Protein AF-A0A8J5EXS9-F1 (afdb_monomer_lite)

Foldseek 3Di:
DVVVLVVLVVLLVVLQVLLVCCVVCVPDCPADPVNQVVLLVVLCCLLPPQLPDPDPSSVLSSLLSNLSSLSSYDPVSLLVSVVRNLVSLVVQCPDDPVSVVSSVSSVVSSQCSQCPVPPDHRSDPPPPPPD

Structure (mmCIF, N/CA/C/O backbone):
data_AF-A0A8J5EXS9-F1
#
_entry.id   AF-A0A8J5EXS9-F1
#
loop_
_atom_site.group_PDB
_atom_site.id
_atom_site.type_symbol
_atom_site.label_atom_id
_atom_site.label_alt_id
_atom_site.label_comp_id
_atom_site.label_asym_id
_atom_site.label_entity_id
_atom_site.label_seq_id
_atom_site.pdbx_PDB_ins_code
_atom_site.Cartn_x
_atom_site.Cartn_y
_atom_site.Cartn_z
_atom_site.occupancy
_atom_site.B_iso_or_equiv
_atom_site.auth_seq_id
_atom_site.auth_comp_id
_atom_site.auth_asym_id
_atom_site.auth_atom_id
_atom_site.pdbx_PDB_model_num
ATOM 1 N N . MET A 1 1 ? -6.298 -14.130 12.717 1.00 58.75 1 MET A N 1
ATOM 2 C CA . MET A 1 1 ? -5.967 -12.768 12.226 1.00 58.75 1 MET A CA 1
ATOM 3 C C . MET A 1 1 ? -4.577 -12.301 12.640 1.00 58.75 1 MET A C 1
ATOM 5 O O . MET A 1 1 ? -3.881 -11.793 11.780 1.00 58.75 1 MET A O 1
ATOM 9 N N . VAL A 1 2 ? -4.122 -12.546 13.875 1.00 60.53 2 VAL A N 1
ATOM 10 C CA . VAL A 1 2 ? -2.770 -12.169 14.348 1.00 60.53 2 VAL A CA 1
ATOM 11 C C . VAL A 1 2 ? -1.625 -12.703 13.462 1.00 60.53 2 VAL A C 1
ATOM 13 O O . VAL A 1 2 ? -0.724 -11.949 13.114 1.00 60.53 2 VAL A O 1
ATOM 16 N N . VAL A 1 3 ? -1.686 -13.965 13.018 1.00 64.25 3 VAL A N 1
ATOM 17 C CA . VAL A 1 3 ? -0.666 -14.574 12.130 1.00 64.25 3 VAL A CA 1
ATOM 18 C C . VAL A 1 3 ? -0.580 -13.874 10.765 1.00 64.25 3 VAL A C 1
ATOM 20 O O . VAL A 1 3 ? 0.508 -13.647 10.245 1.00 64.25 3 VAL A O 1
ATOM 23 N N . LEU A 1 4 ? -1.723 -13.465 10.210 1.00 68.19 4 LEU A N 1
ATOM 24 C CA . LEU A 1 4 ? -1.784 -12.730 8.941 1.00 68.19 4 LEU A CA 1
ATOM 25 C C . LEU A 1 4 ? -1.172 -11.325 9.079 1.00 68.19 4 LEU A C 1
ATOM 27 O O . LEU A 1 4 ? -0.522 -10.848 8.155 1.00 68.19 4 LEU A O 1
ATOM 31 N N . SER A 1 5 ? -1.307 -10.690 10.248 1.00 68.62 5 SER A N 1
ATOM 32 C CA . SER A 1 5 ? -0.662 -9.404 10.548 1.00 68.62 5 SER A CA 1
ATOM 33 C C . SER A 1 5 ? 0.867 -9.508 10.556 1.00 68.62 5 SER A C 1
ATOM 35 O O . SER A 1 5 ? 1.539 -8.619 10.041 1.00 68.62 5 SER A O 1
ATOM 37 N N . PHE A 1 6 ? 1.418 -10.597 11.106 1.00 77.81 6 PHE A N 1
ATOM 38 C CA . PHE A 1 6 ? 2.866 -10.830 11.126 1.00 77.81 6 PHE A CA 1
ATOM 39 C C . PHE A 1 6 ? 3.444 -11.041 9.727 1.00 77.81 6 PHE A C 1
ATOM 41 O O . PHE A 1 6 ? 4.496 -10.486 9.423 1.00 77.81 6 PHE A O 1
ATOM 48 N N . LEU A 1 7 ? 2.742 -11.784 8.866 1.00 80.69 7 LEU A N 1
ATOM 49 C CA . LEU A 1 7 ? 3.161 -11.976 7.475 1.00 80.69 7 LEU A CA 1
ATOM 50 C C . LEU A 1 7 ? 3.236 -10.647 6.718 1.00 80.69 7 LEU A C 1
ATOM 52 O O . LEU A 1 7 ? 4.223 -10.391 6.035 1.00 80.69 7 LEU A O 1
ATOM 56 N N . VAL A 1 8 ? 2.243 -9.769 6.885 1.00 79.62 8 VAL A N 1
ATOM 57 C CA . VAL A 1 8 ? 2.262 -8.443 6.245 1.00 79.62 8 VAL A CA 1
ATOM 58 C C . VAL A 1 8 ? 3.375 -7.561 6.789 1.00 79.62 8 VAL A C 1
ATOM 60 O O . VAL A 1 8 ? 4.004 -6.842 6.019 1.00 79.62 8 VAL A O 1
ATOM 63 N N . LEU A 1 9 ? 3.665 -7.636 8.088 1.00 82.88 9 LEU A N 1
ATOM 64 C CA . LEU A 1 9 ? 4.769 -6.883 8.673 1.00 82.88 9 LEU A CA 1
ATOM 65 C C . LEU A 1 9 ? 6.130 -7.374 8.159 1.00 82.88 9 LEU A C 1
ATOM 67 O O . LEU A 1 9 ? 6.970 -6.560 7.786 1.00 82.88 9 LEU A O 1
ATOM 71 N N . ALA A 1 10 ? 6.337 -8.691 8.086 1.00 86.56 10 ALA A N 1
ATOM 72 C CA . ALA A 1 10 ? 7.553 -9.267 7.516 1.00 86.56 10 ALA A CA 1
ATOM 73 C C . ALA A 1 10 ? 7.718 -8.865 6.043 1.00 86.56 10 ALA A C 1
ATOM 75 O O . ALA A 1 10 ? 8.794 -8.440 5.625 1.00 86.56 10 ALA A O 1
ATOM 76 N N . PHE A 1 11 ? 6.627 -8.923 5.278 1.00 86.69 11 PHE A N 1
ATOM 77 C CA . PHE A 1 11 ? 6.613 -8.523 3.879 1.00 86.69 11 PHE A CA 1
ATOM 78 C C . PHE A 1 11 ? 6.898 -7.025 3.692 1.00 86.69 11 PHE A C 1
ATOM 80 O O . PHE A 1 11 ? 7.677 -6.653 2.818 1.00 86.69 11 PHE A O 1
ATOM 87 N N . LYS A 1 12 ? 6.348 -6.160 4.555 1.00 87.69 12 LYS A N 1
ATOM 88 C CA . LYS A 1 12 ? 6.689 -4.731 4.607 1.00 87.69 12 LYS A CA 1
ATOM 89 C C . LYS A 1 12 ? 8.192 -4.530 4.816 1.00 87.69 12 LYS A C 1
ATOM 91 O O . LYS A 1 12 ? 8.805 -3.776 4.065 1.00 87.69 12 LYS A O 1
ATOM 96 N N . CYS A 1 13 ? 8.782 -5.186 5.818 1.00 87.50 13 CYS A N 1
ATOM 97 C CA . CYS A 1 13 ? 10.213 -5.065 6.105 1.00 87.50 13 CYS A CA 1
ATOM 98 C C . CYS A 1 13 ? 11.065 -5.499 4.907 1.00 87.50 13 CYS A C 1
ATOM 100 O O . CYS A 1 13 ? 12.036 -4.824 4.572 1.00 87.50 13 CYS A O 1
ATOM 102 N N . TRP A 1 14 ? 10.668 -6.579 4.228 1.00 89.12 14 TRP A N 1
ATOM 103 C CA . TRP A 1 14 ? 11.321 -7.011 2.996 1.00 89.12 14 TRP A CA 1
ATOM 104 C C . TRP A 1 14 ? 11.195 -5.963 1.882 1.00 89.12 14 TRP A C 1
ATOM 106 O O . TRP A 1 14 ? 12.204 -5.621 1.276 1.00 89.12 14 TRP A O 1
ATOM 116 N N . CYS A 1 15 ? 10.008 -5.380 1.662 1.00 86.31 15 CYS A N 1
ATOM 117 C CA . CYS A 1 15 ? 9.815 -4.327 0.655 1.00 86.31 15 CYS A CA 1
ATOM 118 C C . CYS A 1 15 ? 10.704 -3.108 0.927 1.00 86.31 15 CYS A C 1
ATOM 120 O O . CYS A 1 15 ? 11.339 -2.576 0.021 1.00 86.31 15 CYS A O 1
ATOM 122 N N . GLN A 1 16 ? 10.780 -2.683 2.188 1.00 86.06 16 GLN A N 1
ATOM 123 C CA . GLN A 1 16 ? 11.614 -1.555 2.588 1.00 86.06 16 GLN A CA 1
ATOM 124 C C . GLN A 1 16 ? 13.101 -1.834 2.323 1.00 86.06 16 GLN A C 1
ATOM 126 O O . GLN A 1 16 ? 13.792 -0.981 1.768 1.00 86.06 16 GLN A O 1
ATOM 131 N N . ALA A 1 17 ? 13.582 -3.030 2.677 1.00 86.62 17 ALA A N 1
ATOM 132 C CA . ALA A 1 17 ? 14.965 -3.436 2.441 1.00 86.62 17 ALA A CA 1
ATOM 133 C C . ALA A 1 17 ? 15.279 -3.586 0.943 1.00 86.62 17 ALA A C 1
ATOM 135 O O . ALA A 1 17 ? 16.302 -3.090 0.481 1.00 86.62 17 ALA A O 1
ATOM 136 N N . ALA A 1 18 ? 14.383 -4.206 0.170 1.00 85.00 18 ALA A N 1
ATOM 137 C CA . ALA A 1 18 ? 14.530 -4.359 -1.276 1.00 85.00 18 ALA A CA 1
ATOM 138 C C . ALA A 1 18 ? 14.611 -2.996 -1.976 1.00 85.00 18 ALA A C 1
ATOM 140 O O . ALA A 1 18 ? 15.459 -2.787 -2.839 1.00 85.00 18 ALA A O 1
ATOM 141 N N . TRP A 1 19 ? 13.778 -2.037 -1.567 1.00 80.06 19 TRP A N 1
ATOM 142 C CA . TRP A 1 19 ? 13.792 -0.698 -2.150 1.00 80.06 19 TRP A CA 1
ATOM 143 C C . TRP A 1 19 ? 15.042 0.112 -1.775 1.00 80.06 19 TRP A C 1
ATOM 145 O O . TRP A 1 19 ? 15.554 0.878 -2.590 1.00 80.06 19 TRP A O 1
ATOM 155 N N . GLN A 1 20 ? 15.560 -0.062 -0.554 1.00 83.00 20 GLN A N 1
ATOM 156 C CA . GLN A 1 20 ? 16.858 0.496 -0.157 1.00 83.00 20 GLN A CA 1
ATOM 157 C C . GLN A 1 20 ? 17.990 -0.094 -1.003 1.00 83.00 20 GLN A C 1
ATOM 159 O O . GLN A 1 20 ? 18.749 0.663 -1.597 1.00 83.00 20 GLN A O 1
ATOM 164 N N . TYR A 1 21 ? 18.023 -1.418 -1.158 1.00 82.50 21 TYR A N 1
ATOM 165 C CA . TYR A 1 21 ? 19.021 -2.099 -1.977 1.00 82.50 21 TYR A CA 1
ATOM 166 C C . TYR A 1 21 ? 19.017 -1.612 -3.433 1.00 82.50 21 TYR A C 1
ATOM 168 O O . TYR A 1 21 ? 20.073 -1.290 -3.964 1.00 82.50 21 TYR A O 1
ATOM 176 N N . ILE A 1 22 ? 17.844 -1.501 -4.071 1.00 78.31 22 ILE A N 1
ATOM 177 C CA . ILE A 1 22 ? 17.735 -1.028 -5.465 1.00 78.31 22 ILE A CA 1
ATOM 178 C C . ILE A 1 22 ? 18.287 0.398 -5.618 1.00 78.31 22 ILE A C 1
ATOM 180 O O . ILE A 1 22 ? 18.893 0.714 -6.639 1.00 78.31 22 ILE A O 1
ATOM 184 N N . ARG A 1 23 ? 18.104 1.266 -4.613 1.00 76.25 23 ARG A N 1
ATOM 185 C CA . ARG A 1 23 ? 18.687 2.618 -4.634 1.00 76.25 23 ARG A CA 1
ATOM 186 C C . ARG A 1 23 ? 20.201 2.616 -4.469 1.00 76.25 23 ARG A C 1
ATOM 188 O O . ARG A 1 23 ? 20.863 3.423 -5.115 1.00 76.25 23 ARG A O 1
ATOM 195 N N . ASP A 1 24 ? 20.724 1.738 -3.624 1.00 82.62 24 ASP A N 1
ATOM 196 C CA . ASP A 1 24 ? 22.162 1.642 -3.372 1.00 82.62 24 ASP A CA 1
ATOM 197 C C . ASP A 1 24 ? 22.900 0.951 -4.539 1.00 82.62 24 ASP A C 1
ATOM 199 O O . ASP A 1 24 ? 24.058 1.268 -4.816 1.00 82.62 24 ASP A O 1
ATOM 203 N N . PHE A 1 25 ? 22.220 0.052 -5.263 1.00 79.44 25 PHE A N 1
ATOM 204 C CA . PHE A 1 25 ? 22.778 -0.775 -6.340 1.00 79.44 25 PHE A CA 1
ATOM 205 C C . PHE A 1 25 ? 21.888 -0.779 -7.604 1.00 79.44 25 PHE A C 1
ATOM 207 O O . PHE A 1 25 ? 21.318 -1.810 -7.962 1.00 79.44 25 PHE A O 1
ATOM 214 N N . PRO A 1 26 ? 21.786 0.343 -8.343 1.00 70.31 26 PRO A N 1
ATOM 215 C CA . PRO A 1 26 ? 20.861 0.480 -9.477 1.00 70.31 26 PRO A CA 1
ATOM 216 C C . PRO A 1 26 ? 21.210 -0.387 -10.700 1.00 70.31 26 PRO A C 1
ATOM 218 O O . PRO A 1 26 ? 20.379 -0.564 -11.588 1.00 70.31 26 PRO A O 1
ATOM 221 N N . SER A 1 27 ? 22.434 -0.915 -10.767 1.00 69.38 27 SER A N 1
ATOM 222 C CA . SER A 1 27 ? 22.924 -1.718 -11.896 1.00 69.38 27 SER A CA 1
ATOM 223 C C . SER A 1 27 ? 22.595 -3.211 -11.787 1.00 69.38 27 SER A C 1
ATOM 225 O O . SER A 1 27 ? 22.845 -3.941 -12.745 1.00 69.38 27 SER A O 1
ATOM 227 N N . ASP A 1 28 ? 22.084 -3.676 -10.641 1.00 65.81 28 ASP A N 1
ATOM 228 C CA . ASP A 1 28 ? 21.803 -5.092 -10.389 1.00 65.81 28 ASP A CA 1
ATOM 229 C C . ASP A 1 28 ? 20.289 -5.357 -10.510 1.00 65.81 28 ASP A C 1
ATOM 231 O O . ASP A 1 28 ? 19.501 -4.756 -9.768 1.00 65.81 28 ASP A O 1
ATOM 235 N N . PRO A 1 29 ? 19.828 -6.204 -11.452 1.00 63.16 29 PRO A N 1
ATOM 236 C CA . PRO A 1 29 ? 18.409 -6.498 -11.597 1.00 63.16 29 PRO A CA 1
ATOM 237 C C . PRO A 1 29 ? 17.930 -7.389 -10.441 1.00 63.16 29 PRO A C 1
ATOM 239 O O . PRO A 1 29 ? 17.820 -8.604 -10.573 1.00 63.16 29 PRO A O 1
ATOM 242 N N . LEU A 1 30 ? 17.598 -6.769 -9.303 1.00 67.31 30 LEU A N 1
ATOM 243 C CA . LEU A 1 30 ? 17.063 -7.463 -8.125 1.00 67.31 30 LEU A CA 1
ATOM 244 C C . LEU A 1 30 ? 15.692 -8.114 -8.403 1.00 67.31 30 LEU A C 1
ATOM 246 O O . LEU A 1 30 ? 15.328 -9.109 -7.780 1.00 67.31 30 LEU A O 1
ATOM 250 N N . LEU A 1 31 ? 14.908 -7.528 -9.312 1.00 75.19 31 LEU A N 1
ATOM 251 C CA . LEU A 1 31 ? 13.544 -7.953 -9.620 1.00 75.19 31 LEU A CA 1
ATOM 252 C C . LEU A 1 31 ? 13.479 -8.444 -11.065 1.00 75.19 31 LEU A C 1
ATOM 254 O O . LEU A 1 31 ? 13.350 -7.647 -11.997 1.00 75.19 31 LEU A O 1
ATOM 258 N N . ASP A 1 32 ? 13.552 -9.759 -11.248 1.00 82.88 32 ASP A N 1
ATOM 259 C CA . ASP A 1 32 ? 13.210 -10.371 -12.527 1.00 82.88 32 ASP A CA 1
ATOM 260 C C . ASP A 1 32 ? 11.694 -10.269 -12.815 1.00 82.88 32 ASP A C 1
ATOM 262 O O . ASP A 1 32 ? 10.897 -9.737 -12.030 1.00 82.88 32 ASP A O 1
ATOM 266 N N . THR A 1 33 ? 11.278 -10.763 -13.982 1.00 84.88 33 THR A N 1
ATOM 267 C CA . THR A 1 33 ? 9.872 -10.703 -14.416 1.00 84.88 33 THR A CA 1
ATOM 268 C C . THR A 1 33 ? 8.929 -11.494 -13.501 1.00 84.88 33 THR A C 1
ATOM 270 O O . THR A 1 33 ? 7.784 -11.072 -13.295 1.00 84.88 33 THR A O 1
ATOM 273 N N . ASP A 1 34 ? 9.393 -12.597 -12.915 1.00 88.75 34 ASP A N 1
ATOM 274 C CA . ASP A 1 34 ? 8.575 -13.467 -12.069 1.00 88.75 34 ASP A CA 1
ATOM 275 C C . ASP A 1 34 ? 8.345 -12.822 -10.701 1.00 88.75 34 ASP A C 1
ATOM 277 O O . ASP A 1 34 ? 7.202 -12.720 -10.238 1.00 88.75 34 ASP A O 1
ATOM 281 N N . VAL A 1 35 ? 9.404 -12.285 -10.090 1.00 87.62 35 VAL A N 1
ATOM 282 C CA . VAL A 1 35 ? 9.320 -11.540 -8.830 1.00 87.62 35 VAL A CA 1
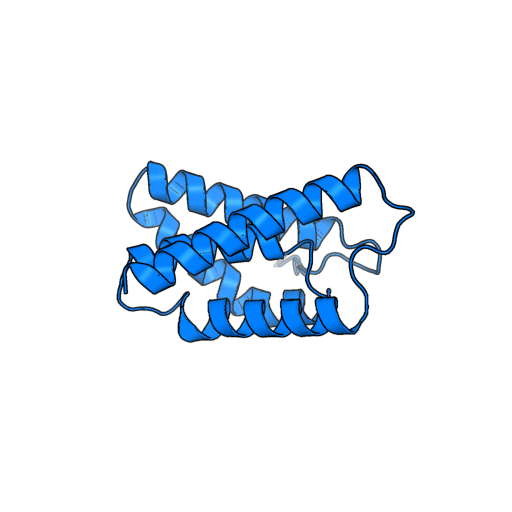ATOM 283 C C . VAL A 1 35 ? 8.454 -10.296 -9.014 1.00 87.62 35 VAL A C 1
ATOM 285 O O . VAL A 1 35 ? 7.581 -10.027 -8.190 1.00 87.62 35 VAL A O 1
ATOM 288 N N . MET A 1 36 ? 8.608 -9.563 -10.118 1.00 86.94 36 MET A N 1
ATOM 289 C CA . MET A 1 36 ? 7.773 -8.394 -10.405 1.00 86.94 36 MET A CA 1
ATOM 290 C C . MET A 1 36 ? 6.286 -8.764 -10.554 1.00 86.94 36 MET A C 1
ATOM 292 O O . MET A 1 36 ? 5.410 -8.069 -10.032 1.00 86.94 36 MET A O 1
ATOM 296 N N . SER A 1 37 ? 5.981 -9.884 -11.213 1.00 91.44 37 SER A N 1
ATOM 297 C CA . SER A 1 37 ? 4.610 -10.395 -11.358 1.00 91.44 37 SER A CA 1
ATOM 298 C C . SER A 1 37 ? 4.009 -10.823 -10.017 1.00 91.44 37 SER A C 1
ATOM 300 O O . SER A 1 37 ? 2.848 -10.515 -9.718 1.00 91.44 37 SER A O 1
ATOM 302 N N . PHE A 1 38 ? 4.814 -11.464 -9.168 1.00 91.50 38 PHE A N 1
ATOM 303 C CA . PHE A 1 38 ? 4.441 -11.788 -7.795 1.00 91.50 38 PHE A CA 1
ATOM 304 C C . PHE A 1 38 ? 4.127 -10.520 -6.987 1.00 91.50 38 PHE A C 1
ATOM 306 O O . PHE A 1 38 ? 3.064 -10.433 -6.369 1.00 91.50 38 PHE A O 1
ATOM 313 N N . MET A 1 39 ? 4.983 -9.496 -7.064 1.00 91.44 39 MET A N 1
ATOM 314 C CA . MET A 1 39 ? 4.780 -8.215 -6.379 1.00 91.44 39 MET A CA 1
ATOM 315 C C . MET A 1 39 ? 3.485 -7.518 -6.802 1.00 91.44 39 MET A C 1
ATOM 317 O O . MET A 1 39 ? 2.723 -7.065 -5.944 1.00 91.44 39 MET A O 1
ATOM 321 N N . ASN A 1 40 ? 3.188 -7.482 -8.105 1.00 92.62 40 ASN A N 1
ATOM 322 C CA . ASN A 1 40 ? 1.930 -6.928 -8.615 1.00 92.62 40 ASN A CA 1
ATOM 323 C C . ASN A 1 40 ? 0.707 -7.682 -8.054 1.00 92.62 40 ASN A C 1
ATOM 325 O O . ASN A 1 40 ? -0.278 -7.054 -7.657 1.00 92.62 40 ASN A O 1
ATOM 329 N N . SER A 1 41 ? 0.792 -9.012 -7.957 1.00 93.88 41 SER A N 1
ATOM 330 C CA . SER A 1 41 ? -0.287 -9.862 -7.434 1.00 93.88 41 SER A CA 1
ATOM 331 C C . SER A 1 41 ? -0.520 -9.647 -5.933 1.00 93.88 41 SER A C 1
ATOM 333 O O . SER A 1 41 ? -1.661 -9.513 -5.485 1.00 93.88 41 SER A O 1
ATOM 335 N N . VAL A 1 42 ? 0.553 -9.556 -5.139 1.00 92.62 42 VAL A N 1
ATOM 336 C CA . VAL A 1 42 ? 0.458 -9.262 -3.698 1.00 92.62 42 VAL A CA 1
ATOM 337 C C . VAL A 1 42 ? -0.124 -7.869 -3.469 1.00 92.62 42 VAL A C 1
ATOM 339 O O . VAL A 1 42 ? -0.988 -7.698 -2.606 1.00 92.62 42 VAL A O 1
ATOM 342 N N . PHE A 1 43 ? 0.291 -6.883 -4.267 1.00 94.19 43 PHE A N 1
ATOM 343 C CA . PHE A 1 43 ? -0.230 -5.521 -4.182 1.00 94.19 43 PHE A CA 1
ATOM 344 C C . PHE A 1 43 ? -1.738 -5.502 -4.422 1.00 94.19 43 PHE A C 1
ATOM 346 O O . PHE A 1 43 ? -2.492 -4.904 -3.653 1.00 94.19 43 PHE A O 1
ATOM 353 N N . GLU A 1 44 ? -2.195 -6.209 -5.455 1.00 94.62 44 GLU A N 1
ATOM 354 C CA . GLU A 1 44 ? -3.614 -6.330 -5.753 1.00 94.62 44 GLU A CA 1
ATOM 355 C C . GLU A 1 44 ? -4.390 -7.002 -4.615 1.00 94.62 44 GLU A C 1
ATOM 357 O O . GLU A 1 44 ? -5.431 -6.486 -4.206 1.00 94.62 44 GLU A O 1
ATOM 362 N N . LEU A 1 45 ? -3.883 -8.103 -4.054 1.00 93.44 45 LEU A N 1
ATOM 363 C CA . LEU A 1 45 ? -4.516 -8.790 -2.925 1.00 93.44 45 LEU A CA 1
ATOM 364 C C . LEU A 1 45 ? -4.652 -7.871 -1.702 1.00 93.44 45 LEU A C 1
ATOM 366 O O . LEU A 1 45 ? -5.736 -7.769 -1.114 1.00 93.44 45 LEU A O 1
ATOM 370 N N . LEU A 1 46 ? -3.570 -7.188 -1.321 1.00 92.75 46 LEU A N 1
ATOM 371 C CA . LEU A 1 46 ? -3.563 -6.287 -0.169 1.00 92.75 46 LEU A CA 1
ATOM 372 C C . LEU A 1 46 ? -4.525 -5.118 -0.381 1.00 92.75 46 LEU A C 1
ATOM 374 O O . LEU A 1 46 ? -5.348 -4.836 0.492 1.00 92.75 46 LEU A O 1
ATOM 378 N N . LEU A 1 47 ? -4.488 -4.488 -1.557 1.00 94.00 47 LEU A N 1
ATOM 379 C CA . LEU A 1 47 ? -5.360 -3.365 -1.890 1.00 94.00 47 LEU A CA 1
ATOM 380 C C . LEU A 1 47 ? -6.830 -3.788 -1.986 1.00 94.00 47 LEU A C 1
ATOM 382 O O . LEU A 1 47 ? -7.721 -3.045 -1.564 1.00 94.00 47 LEU A O 1
ATOM 386 N N . ARG A 1 48 ? -7.114 -4.973 -2.541 1.00 92.50 48 ARG A N 1
ATOM 387 C CA . ARG A 1 48 ? -8.491 -5.396 -2.808 1.00 92.50 48 ARG A CA 1
ATOM 388 C C . ARG A 1 48 ? -9.200 -6.032 -1.631 1.00 92.50 48 ARG A C 1
ATOM 390 O O . ARG A 1 48 ? -10.414 -5.865 -1.524 1.00 92.50 48 ARG A O 1
ATOM 397 N N . VAL A 1 49 ? -8.473 -6.750 -0.785 1.00 91.25 49 VAL A N 1
ATOM 398 C CA . VAL A 1 49 ? -9.070 -7.566 0.275 1.00 91.25 49 VAL A CA 1
ATOM 399 C C . VAL A 1 49 ? -8.730 -7.003 1.653 1.00 91.25 49 VAL A C 1
ATOM 401 O O . VAL A 1 49 ? -9.621 -6.843 2.487 1.00 91.25 49 VAL A O 1
ATOM 404 N N . TRP A 1 50 ? -7.468 -6.646 1.897 1.00 90.12 50 TRP A N 1
ATOM 405 C CA . TRP A 1 50 ? -6.987 -6.351 3.252 1.00 90.12 50 TRP A CA 1
ATOM 406 C C . TRP A 1 50 ? -7.168 -4.882 3.631 1.00 90.12 50 TRP A C 1
ATOM 408 O O . TRP A 1 50 ? -7.601 -4.582 4.742 1.00 90.12 50 TRP A O 1
ATOM 418 N N . ALA A 1 51 ? -6.945 -3.971 2.688 1.00 89.56 51 ALA A N 1
ATOM 419 C CA . ALA A 1 51 ? -7.234 -2.546 2.831 1.00 89.56 51 ALA A CA 1
ATOM 420 C C . ALA A 1 51 ? -8.727 -2.260 3.094 1.00 89.56 51 ALA A C 1
ATOM 422 O O . ALA A 1 51 ? -9.063 -1.293 3.769 1.00 89.56 51 ALA A O 1
ATOM 423 N N . SER A 1 52 ? -9.629 -3.132 2.631 1.00 88.75 52 SER A N 1
ATOM 424 C CA . SER A 1 52 ? -11.073 -3.071 2.916 1.00 88.75 52 SER A CA 1
ATOM 425 C C . SER A 1 52 ? -11.512 -3.929 4.107 1.00 88.75 52 SER A C 1
ATOM 427 O O . SER A 1 52 ? -12.711 -4.108 4.325 1.00 88.75 52 SER A O 1
ATOM 429 N N . SER A 1 53 ? -10.575 -4.494 4.874 1.00 91.19 53 SER A N 1
ATOM 430 C CA . SER A 1 53 ? -10.913 -5.327 6.029 1.00 91.19 53 SER A CA 1
ATOM 431 C C . SER A 1 53 ? -11.732 -4.544 7.059 1.00 91.19 53 SER A C 1
ATOM 433 O O . SER A 1 53 ? -11.549 -3.341 7.258 1.00 91.19 53 SER A O 1
ATOM 435 N N . ARG A 1 54 ? -12.634 -5.233 7.764 1.00 89.31 54 ARG A N 1
ATOM 436 C CA . ARG A 1 54 ? -13.372 -4.641 8.893 1.00 89.31 54 ARG A CA 1
ATOM 437 C C . ARG A 1 54 ? -12.459 -4.391 10.095 1.00 89.31 54 ARG A C 1
ATOM 439 O O . ARG A 1 54 ? -12.701 -3.460 10.858 1.00 89.31 54 ARG A O 1
ATOM 446 N N . ASP A 1 55 ? -11.399 -5.184 10.223 1.00 89.75 55 ASP A N 1
ATOM 447 C CA . ASP A 1 55 ? -10.405 -5.057 11.284 1.00 89.75 55 ASP A CA 1
ATOM 448 C C . ASP A 1 55 ? -9.426 -3.920 10.971 1.00 89.75 55 ASP A C 1
ATOM 450 O O . ASP A 1 55 ? -8.724 -3.927 9.956 1.00 89.75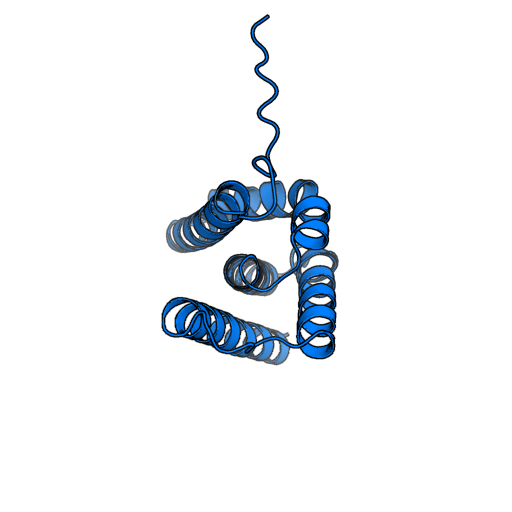 55 ASP A O 1
ATOM 454 N N . LEU A 1 56 ? -9.386 -2.939 11.875 1.00 88.00 56 LEU A N 1
ATOM 455 C CA . LEU A 1 56 ? -8.530 -1.767 11.753 1.00 88.00 56 LEU A CA 1
ATOM 456 C C . LEU A 1 56 ? -7.045 -2.137 11.696 1.00 88.00 56 LEU A C 1
ATOM 458 O O . LEU A 1 56 ? -6.333 -1.571 10.875 1.00 88.00 56 LEU A O 1
ATOM 462 N N . LYS A 1 57 ? -6.580 -3.091 12.507 1.00 87.38 57 LYS A N 1
ATOM 463 C CA . LYS A 1 57 ? -5.172 -3.502 12.541 1.00 87.38 57 LYS A CA 1
ATOM 464 C C . LYS A 1 57 ? -4.751 -4.120 11.212 1.00 87.38 57 LYS A C 1
ATOM 466 O O . LYS A 1 57 ? -3.671 -3.820 10.715 1.00 87.38 57 LYS A O 1
ATOM 471 N N . VAL A 1 58 ? -5.627 -4.917 10.595 1.00 89.31 58 VAL A N 1
ATOM 472 C CA . VAL A 1 58 ? -5.381 -5.467 9.251 1.00 89.31 58 VAL A CA 1
ATOM 473 C C . VAL A 1 58 ? -5.291 -4.357 8.207 1.00 89.31 58 VAL A C 1
ATOM 475 O O . VAL A 1 58 ? -4.364 -4.379 7.399 1.00 89.31 58 VAL A O 1
ATOM 478 N N . ARG A 1 59 ? -6.194 -3.367 8.243 1.00 91.06 59 ARG A N 1
ATOM 479 C CA . ARG A 1 59 ? -6.128 -2.219 7.324 1.00 91.06 59 ARG A CA 1
ATOM 480 C C . ARG A 1 59 ? -4.846 -1.407 7.495 1.00 91.06 59 ARG A C 1
ATOM 482 O O . ARG A 1 59 ? -4.236 -1.054 6.493 1.00 91.06 59 ARG A O 1
ATOM 489 N N . LEU A 1 60 ? -4.430 -1.142 8.736 1.00 90.69 60 LEU A N 1
ATOM 490 C CA . LEU A 1 60 ? -3.200 -0.402 9.042 1.00 90.69 60 LEU A CA 1
ATOM 491 C C . LEU A 1 60 ? -1.970 -1.117 8.481 1.00 90.69 60 LEU A C 1
ATOM 493 O O . LEU A 1 60 ? -1.207 -0.518 7.732 1.00 90.69 60 LEU A O 1
ATOM 497 N N . CYS A 1 61 ? -1.817 -2.412 8.780 1.00 90.38 61 CYS A N 1
ATOM 498 C CA . CYS A 1 61 ? -0.708 -3.204 8.253 1.00 90.38 61 CYS A CA 1
ATOM 499 C C . CYS A 1 61 ? -0.723 -3.252 6.718 1.00 90.38 61 CYS A C 1
ATOM 501 O O . CYS A 1 61 ? 0.329 -3.139 6.095 1.00 90.38 61 CYS A O 1
ATOM 503 N N . ALA A 1 62 ? -1.903 -3.402 6.105 1.00 92.19 62 ALA A N 1
ATOM 504 C CA . ALA A 1 62 ? -2.033 -3.441 4.653 1.00 92.19 62 ALA A CA 1
ATOM 505 C C . ALA A 1 62 ? -1.632 -2.111 4.006 1.00 92.19 62 ALA A C 1
ATOM 507 O O . ALA A 1 62 ? -0.872 -2.120 3.046 1.00 92.19 62 ALA A O 1
ATOM 508 N N . VAL A 1 63 ? -2.104 -0.977 4.530 1.00 93.12 63 VAL A N 1
ATOM 509 C CA . VAL A 1 63 ? -1.760 0.350 3.999 1.00 93.12 63 VAL A CA 1
ATOM 510 C C . VAL A 1 63 ? -0.276 0.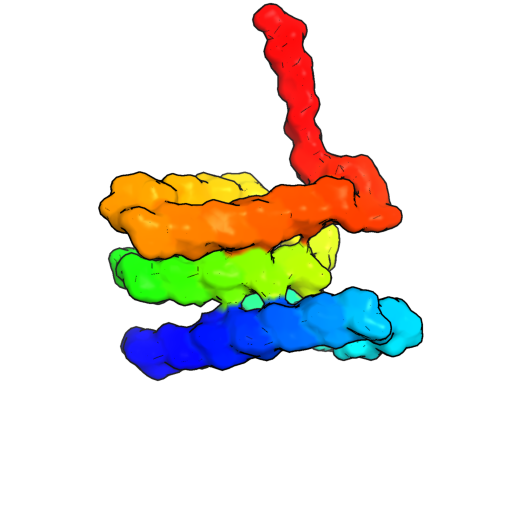666 4.168 1.00 93.12 63 VAL A C 1
ATOM 512 O O . VAL A 1 63 ? 0.346 1.156 3.226 1.00 93.12 63 VAL A O 1
ATOM 515 N N . ASP A 1 64 ? 0.308 0.327 5.317 1.00 91.69 64 ASP A N 1
ATOM 516 C CA . ASP A 1 64 ? 1.746 0.482 5.551 1.00 91.69 64 ASP A CA 1
ATOM 517 C C . ASP A 1 64 ? 2.558 -0.311 4.516 1.00 91.69 64 ASP A C 1
ATOM 519 O O . ASP A 1 64 ? 3.394 0.252 3.809 1.00 91.69 64 ASP A O 1
ATOM 523 N N . ALA A 1 65 ? 2.237 -1.599 4.339 1.00 92.50 65 ALA A N 1
ATOM 524 C CA . ALA A 1 65 ? 2.889 -2.454 3.352 1.00 92.50 65 ALA A CA 1
ATOM 525 C C . ALA A 1 65 ? 2.703 -1.934 1.919 1.00 92.50 65 ALA A C 1
ATOM 527 O O . ALA A 1 65 ? 3.686 -1.801 1.196 1.00 92.50 65 ALA A O 1
ATOM 528 N N . LEU A 1 66 ? 1.478 -1.567 1.524 1.00 93.69 66 LEU A N 1
ATOM 529 C CA . LEU A 1 66 ? 1.191 -0.990 0.206 1.00 93.69 66 LEU A CA 1
ATOM 530 C C . LEU A 1 66 ? 2.049 0.252 -0.053 1.00 93.69 66 LEU A C 1
ATOM 532 O O . LEU A 1 66 ? 2.610 0.373 -1.136 1.00 93.69 66 LEU A O 1
ATOM 536 N N . GLY A 1 67 ? 2.214 1.122 0.948 1.00 92.06 67 GLY A N 1
ATOM 537 C 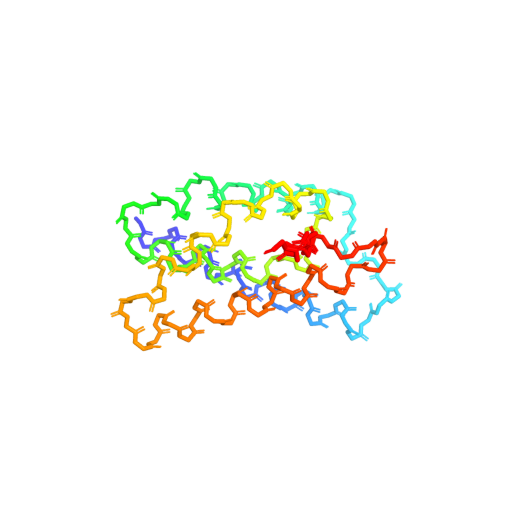CA . GLY A 1 67 ? 3.082 2.297 0.871 1.00 92.06 67 GLY A CA 1
ATOM 538 C C . GLY A 1 67 ? 4.567 1.973 0.683 1.00 92.06 67 GLY A C 1
ATOM 539 O O . GLY A 1 67 ? 5.282 2.772 0.093 1.00 92.06 67 GLY A O 1
ATOM 540 N N . GLN A 1 68 ? 5.056 0.816 1.134 1.00 90.62 68 GLN A N 1
ATOM 541 C CA . GLN A 1 68 ? 6.429 0.370 0.847 1.00 90.62 68 GLN A CA 1
ATOM 542 C C . GLN A 1 68 ? 6.548 -0.313 -0.525 1.00 90.62 68 GLN A C 1
ATOM 544 O O . GLN A 1 68 ? 7.597 -0.258 -1.158 1.00 90.62 68 GLN A O 1
ATOM 549 N N . MET A 1 69 ? 5.472 -0.936 -1.013 1.00 91.75 69 MET A N 1
ATOM 550 C CA . MET A 1 69 ? 5.459 -1.664 -2.287 1.00 91.75 69 MET A CA 1
ATOM 551 C C . MET A 1 69 ? 5.412 -0.774 -3.529 1.00 91.75 69 MET A C 1
ATOM 553 O O . MET A 1 69 ? 5.777 -1.241 -4.603 1.00 91.75 69 MET A O 1
ATOM 557 N N . VAL A 1 70 ? 4.942 0.475 -3.425 1.00 89.12 70 VAL A N 1
ATOM 558 C CA . VAL A 1 70 ? 4.731 1.365 -4.590 1.00 89.12 70 VAL A CA 1
ATOM 559 C C . VAL A 1 70 ? 5.973 1.554 -5.464 1.00 89.12 70 VAL A C 1
ATOM 561 O O . VAL A 1 70 ? 5.832 1.795 -6.658 1.00 89.12 70 VAL A O 1
ATOM 564 N N . GLY A 1 71 ? 7.173 1.422 -4.890 1.00 84.00 71 GLY A N 1
ATOM 565 C CA . GLY A 1 71 ? 8.443 1.500 -5.614 1.00 84.00 71 GLY A CA 1
ATOM 566 C C . GLY A 1 71 ? 8.931 0.175 -6.213 1.00 84.00 71 GLY A C 1
ATOM 567 O O . GLY A 1 71 ? 9.967 0.165 -6.867 1.00 84.00 71 GLY A O 1
ATOM 568 N N . LEU A 1 72 ? 8.223 -0.932 -5.973 1.00 86.94 72 LEU A N 1
ATOM 569 C CA . LEU A 1 72 ? 8.588 -2.295 -6.391 1.00 86.94 72 LEU A CA 1
ATOM 570 C C . LEU A 1 72 ? 7.579 -2.916 -7.369 1.00 86.94 72 LEU A C 1
ATOM 572 O O . LEU A 1 72 ? 7.790 -4.022 -7.861 1.00 86.94 72 LEU A O 1
ATOM 576 N N . ILE A 1 73 ? 6.460 -2.236 -7.619 1.00 89.38 73 ILE A N 1
ATOM 577 C CA . ILE A 1 73 ? 5.424 -2.676 -8.556 1.00 89.38 73 ILE A CA 1
ATOM 578 C C . ILE A 1 73 ? 5.537 -1.937 -9.883 1.00 89.38 73 ILE A C 1
ATOM 580 O O . ILE A 1 73 ? 6.156 -0.880 -9.998 1.00 89.38 73 ILE A O 1
ATOM 584 N N . THR A 1 74 ? 4.877 -2.478 -10.900 1.00 88.38 74 THR A N 1
ATOM 585 C CA . THR A 1 74 ? 4.849 -1.842 -12.216 1.00 88.38 74 THR A CA 1
ATOM 586 C C . THR A 1 74 ? 4.050 -0.543 -12.203 1.00 88.38 74 THR A C 1
ATOM 588 O O . THR A 1 74 ? 3.049 -0.387 -11.497 1.00 88.38 74 THR A O 1
ATOM 591 N N . ARG A 1 75 ? 4.445 0.383 -13.080 1.00 84.81 75 ARG A N 1
ATOM 592 C CA . ARG A 1 75 ? 3.746 1.654 -13.297 1.00 84.81 75 ARG A CA 1
ATOM 593 C C . ARG A 1 75 ? 2.268 1.459 -13.661 1.00 84.81 75 ARG A C 1
ATOM 595 O O . ARG A 1 75 ? 1.419 2.213 -13.192 1.00 84.81 75 ARG A O 1
ATOM 602 N N . SER A 1 76 ? 1.953 0.454 -14.481 1.00 87.75 76 SER A N 1
ATOM 603 C CA . SER A 1 76 ? 0.578 0.116 -14.872 1.00 87.75 76 SER A CA 1
ATOM 604 C C . SER A 1 76 ? -0.256 -0.346 -13.676 1.00 87.75 76 SER A C 1
ATOM 606 O O . SER A 1 76 ? -1.368 0.151 -13.489 1.00 87.75 76 SER A O 1
ATOM 608 N N . GLN A 1 77 ? 0.296 -1.226 -12.833 1.00 90.75 77 GLN A N 1
ATOM 609 C CA . GLN A 1 77 ? -0.374 -1.705 -11.625 1.00 90.75 77 GLN A CA 1
ATOM 610 C C . GLN A 1 77 ? -0.609 -0.572 -10.625 1.00 90.75 77 GLN A C 1
ATOM 612 O O . GLN A 1 77 ? -1.710 -0.438 -10.086 1.00 90.75 77 GLN A O 1
ATOM 617 N N . LEU A 1 78 ? 0.401 0.280 -10.414 1.00 90.88 78 LEU A N 1
ATOM 618 C CA . LEU A 1 78 ? 0.280 1.447 -9.547 1.00 90.88 78 LEU A CA 1
ATOM 619 C C . LEU A 1 78 ? -0.830 2.378 -10.045 1.00 90.88 78 LEU A C 1
ATOM 621 O O . LEU A 1 78 ? -1.737 2.707 -9.281 1.00 90.88 78 LEU A O 1
ATOM 625 N N . LYS A 1 79 ? -0.813 2.733 -11.338 1.00 89.62 79 LYS A N 1
ATOM 626 C CA . LYS A 1 79 ? -1.823 3.603 -11.959 1.00 89.62 79 LYS A CA 1
ATOM 627 C C . LYS A 1 79 ? -3.241 3.054 -11.785 1.00 89.62 79 LYS A C 1
ATOM 629 O O . LYS A 1 79 ? -4.142 3.807 -11.426 1.00 89.62 79 LYS A O 1
ATOM 634 N N . ALA A 1 80 ? -3.434 1.752 -11.991 1.00 90.75 80 ALA A N 1
ATOM 635 C CA . ALA A 1 80 ? -4.727 1.097 -11.796 1.00 90.75 80 ALA A CA 1
ATOM 636 C C . ALA A 1 80 ? -5.182 1.099 -10.322 1.00 90.75 80 ALA A C 1
ATOM 638 O O . ALA A 1 80 ? -6.378 1.165 -10.041 1.00 90.75 80 ALA A O 1
ATOM 639 N N . GLY A 1 81 ? -4.239 1.043 -9.375 1.00 90.56 81 GLY A N 1
ATOM 640 C CA . GLY A 1 81 ? -4.516 1.042 -7.939 1.00 90.56 81 GLY A CA 1
ATOM 641 C C . GLY A 1 81 ? -4.827 2.417 -7.335 1.00 90.56 81 GLY A C 1
ATOM 642 O O . GLY A 1 81 ? -5.521 2.481 -6.316 1.00 90.56 81 GLY A O 1
ATOM 643 N N . LEU A 1 82 ? -4.359 3.512 -7.948 1.00 91.31 82 LEU A N 1
ATOM 644 C CA . LEU A 1 82 ? -4.464 4.877 -7.404 1.00 91.31 82 LEU A CA 1
ATOM 645 C C . LEU A 1 82 ? -5.875 5.291 -6.957 1.00 91.31 82 LEU A C 1
ATOM 647 O O . LEU A 1 82 ? -5.999 5.747 -5.814 1.00 91.31 82 LEU A O 1
ATOM 651 N N . PRO A 1 83 ? -6.942 5.100 -7.765 1.00 91.00 83 PRO A N 1
ATOM 652 C CA . PRO A 1 83 ? -8.288 5.551 -7.402 1.00 91.00 83 PRO A CA 1
ATOM 653 C C . PRO A 1 83 ? -8.817 4.919 -6.112 1.00 91.00 83 PRO A C 1
ATOM 655 O O . PRO A 1 83 ? -9.688 5.482 -5.456 1.00 91.00 83 PRO A O 1
ATOM 658 N N . ARG A 1 84 ? -8.291 3.748 -5.733 1.00 91.94 84 ARG A N 1
ATOM 659 C CA . ARG A 1 84 ? -8.663 3.040 -4.506 1.00 91.94 84 ARG A CA 1
ATOM 660 C C . ARG A 1 84 ? -7.676 3.279 -3.371 1.00 91.94 84 ARG A C 1
ATOM 662 O O . ARG A 1 84 ? -8.093 3.409 -2.220 1.00 91.94 84 ARG A O 1
ATOM 669 N N . LEU A 1 85 ? -6.384 3.319 -3.676 1.00 91.38 85 LEU A N 1
ATOM 670 C CA . LEU A 1 85 ? -5.336 3.451 -2.673 1.00 91.38 85 LEU A CA 1
ATOM 671 C C . LEU A 1 85 ? -5.378 4.825 -1.991 1.00 91.38 85 LEU A C 1
ATOM 673 O O . LEU A 1 85 ? -5.320 4.879 -0.766 1.00 91.38 85 LEU A O 1
ATOM 677 N N . ILE A 1 86 ? -5.564 5.912 -2.752 1.00 92.25 86 ILE A N 1
ATOM 678 C CA . ILE A 1 86 ? -5.595 7.274 -2.194 1.00 92.25 86 ILE A CA 1
ATOM 679 C C . ILE A 1 86 ? -6.724 7.427 -1.155 1.00 92.25 86 ILE A C 1
ATOM 681 O O . ILE A 1 86 ? -6.414 7.761 -0.010 1.00 92.25 86 ILE A O 1
ATOM 685 N N . PRO A 1 87 ? -8.005 7.122 -1.462 1.00 91.31 87 PRO A N 1
ATOM 686 C CA . PRO A 1 87 ? -9.066 7.211 -0.458 1.00 91.31 87 PRO A CA 1
ATOM 687 C C . PRO A 1 87 ? -8.844 6.289 0.744 1.00 91.31 87 PRO A C 1
ATOM 689 O O . PRO A 1 87 ? -9.147 6.676 1.868 1.00 91.31 87 PRO A O 1
ATOM 692 N N . THR A 1 88 ? -8.286 5.093 0.527 1.00 92.06 88 THR A N 1
ATOM 693 C CA . THR A 1 88 ? -8.005 4.132 1.608 1.00 92.06 88 THR A CA 1
ATOM 694 C C . THR A 1 88 ? -6.996 4.702 2.610 1.00 92.06 88 THR A C 1
ATOM 696 O O . THR A 1 88 ? -7.199 4.586 3.816 1.00 92.06 88 THR A O 1
ATOM 699 N N . ILE A 1 89 ? -5.917 5.330 2.129 1.00 92.19 89 ILE A N 1
ATOM 700 C CA . ILE A 1 89 ? -4.913 5.955 3.000 1.00 92.19 89 ILE A CA 1
ATOM 701 C C . ILE A 1 89 ? -5.528 7.142 3.756 1.00 92.19 89 ILE A C 1
ATOM 703 O O . ILE A 1 89 ? -5.340 7.272 4.966 1.00 92.19 89 ILE A O 1
ATOM 707 N N . LEU A 1 90 ? -6.304 7.983 3.065 1.00 91.12 90 LEU A N 1
ATOM 708 C CA . LEU A 1 90 ? -6.932 9.167 3.662 1.00 91.12 90 LEU A CA 1
ATOM 709 C C . LEU A 1 90 ? -7.998 8.822 4.716 1.00 91.12 90 LEU A C 1
ATOM 711 O O . LEU A 1 90 ? -8.148 9.565 5.685 1.00 91.12 90 LEU A O 1
ATOM 715 N N . ASP A 1 91 ? -8.705 7.697 4.578 1.00 90.25 91 ASP A N 1
ATOM 716 C CA . ASP A 1 91 ? -9.678 7.230 5.580 1.00 90.25 91 ASP A CA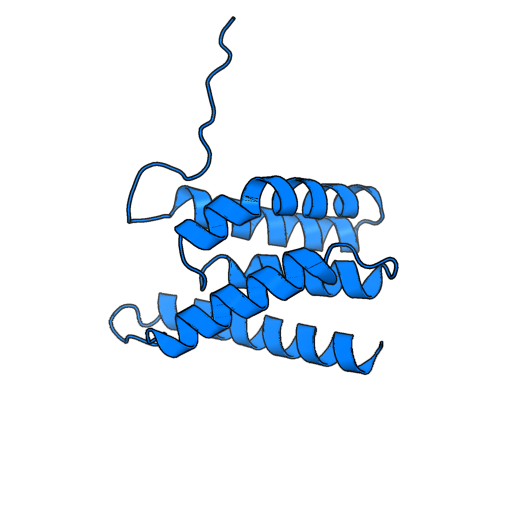 1
ATOM 717 C C . ASP A 1 91 ? -9.016 6.911 6.933 1.00 90.25 91 ASP A C 1
ATOM 719 O O . ASP A 1 91 ? -9.590 7.145 8.000 1.00 90.25 91 ASP A O 1
ATOM 723 N N . LEU A 1 92 ? -7.767 6.434 6.911 1.00 87.38 92 LEU A N 1
ATOM 724 C CA . LEU A 1 92 ? -7.012 6.136 8.128 1.00 87.38 92 LEU A CA 1
ATOM 725 C C . LEU A 1 92 ? -6.544 7.404 8.850 1.00 87.38 92 LEU A C 1
ATOM 727 O O . LEU A 1 92 ? -6.479 7.406 10.078 1.00 87.38 92 LEU A O 1
ATOM 731 N N . TYR A 1 93 ? -6.297 8.495 8.122 1.00 79.38 93 TYR A N 1
ATOM 732 C CA . TYR A 1 93 ? -5.769 9.746 8.677 1.00 79.38 93 TYR A CA 1
ATOM 733 C C . TYR A 1 93 ? -6.656 10.357 9.780 1.00 79.38 93 TYR A C 1
ATOM 735 O O . TYR A 1 93 ? -6.170 11.053 10.664 1.00 79.38 93 TYR A O 1
ATOM 743 N N . ARG A 1 94 ? -7.965 10.078 9.767 1.00 71.81 94 ARG A N 1
ATOM 744 C CA . ARG A 1 94 ? -8.958 10.704 10.659 1.00 71.81 94 ARG A CA 1
ATOM 745 C C . ARG A 1 94 ? -9.063 10.098 12.066 1.00 71.81 94 ARG A C 1
ATOM 747 O O . ARG A 1 94 ? -9.997 10.447 12.782 1.00 71.81 94 ARG A O 1
ATOM 754 N N . LYS A 1 95 ? -8.188 9.164 12.454 1.00 68.06 95 LYS A N 1
ATOM 755 C CA . LYS A 1 95 ? -8.394 8.350 13.669 1.00 68.06 95 LYS A CA 1
ATOM 756 C C . LYS A 1 95 ? -7.535 8.738 14.870 1.00 68.06 95 LYS A C 1
ATOM 758 O O . LYS A 1 95 ? -8.091 9.089 15.902 1.00 68.06 95 LYS A O 1
ATOM 763 N N . ASP A 1 96 ? -6.218 8.623 14.747 1.00 82.56 96 ASP A N 1
ATOM 764 C CA . ASP A 1 96 ? -5.249 8.777 15.841 1.00 82.56 96 ASP A CA 1
ATOM 765 C C . ASP A 1 96 ? -3.929 9.345 15.291 1.00 82.56 96 ASP A C 1
ATOM 767 O O . ASP A 1 96 ? -3.655 9.187 14.100 1.00 82.56 96 ASP A O 1
ATOM 771 N N . GLN A 1 97 ? -3.113 9.993 16.128 1.00 83.44 97 GLN A N 1
ATOM 772 C CA . GLN A 1 97 ? -1.853 10.619 15.720 1.00 83.44 97 GLN A CA 1
ATOM 773 C C . GLN A 1 97 ? -0.827 9.608 15.174 1.00 83.44 97 GLN A C 1
ATOM 775 O O . GLN A 1 97 ? -0.176 9.894 14.166 1.00 83.44 97 GLN A O 1
ATOM 780 N N . GLU A 1 98 ? -0.704 8.415 15.768 1.00 84.50 98 GLU A N 1
ATOM 781 C CA . GLU A 1 98 ? 0.207 7.375 15.260 1.00 84.50 98 GLU A CA 1
ATOM 782 C C . GLU A 1 98 ? -0.271 6.826 13.912 1.00 84.50 98 GLU A C 1
ATOM 784 O O . GLU A 1 98 ? 0.510 6.618 12.979 1.00 84.50 98 GLU A O 1
ATOM 789 N N . ILE A 1 99 ? -1.587 6.648 13.779 1.00 87.75 99 ILE A N 1
ATOM 790 C CA . ILE A 1 99 ? -2.214 6.201 12.535 1.00 87.75 99 ILE A CA 1
ATOM 791 C C . ILE A 1 99 ? -2.050 7.263 11.438 1.00 87.75 99 ILE A C 1
ATOM 793 O O . ILE A 1 99 ? -1.769 6.924 10.287 1.00 87.75 99 ILE A O 1
ATOM 797 N N . ALA A 1 100 ? -2.198 8.541 11.785 1.00 87.81 100 ALA A N 1
ATOM 798 C CA . ALA A 1 100 ? -2.018 9.656 10.867 1.00 87.81 100 ALA A CA 1
ATOM 799 C C . ALA A 1 100 ? -0.573 9.743 10.363 1.00 87.81 100 ALA A C 1
ATOM 801 O O . ALA A 1 100 ? -0.359 9.987 9.174 1.00 87.81 100 ALA A O 1
ATOM 802 N N . PHE A 1 101 ? 0.416 9.484 11.223 1.00 88.94 101 PHE A N 1
ATOM 803 C CA . PHE A 1 101 ? 1.818 9.414 10.816 1.00 88.94 101 PHE A CA 1
ATOM 804 C C . PHE A 1 101 ? 2.060 8.290 9.798 1.00 88.94 101 PHE A C 1
ATOM 806 O O . PHE A 1 101 ? 2.602 8.544 8.722 1.00 88.94 101 PHE A O 1
ATOM 813 N N . LEU A 1 102 ? 1.583 7.072 10.083 1.00 90.44 102 LEU A N 1
ATOM 814 C CA . LEU A 1 102 ? 1.685 5.932 9.163 1.00 90.44 102 LEU A CA 1
ATOM 815 C C . LEU A 1 102 ? 1.011 6.234 7.819 1.00 90.44 102 LEU A C 1
ATOM 817 O O . LEU A 1 102 ? 1.625 6.056 6.769 1.00 90.44 102 LEU A O 1
ATOM 821 N N . ALA A 1 103 ? -0.220 6.751 7.843 1.00 91.12 103 ALA A N 1
ATOM 822 C CA . ALA A 1 103 ? -0.945 7.127 6.633 1.00 91.12 103 ALA A CA 1
ATOM 823 C C . ALA A 1 103 ? -0.190 8.197 5.825 1.00 91.12 103 ALA A C 1
ATOM 825 O O . ALA A 1 103 ? -0.106 8.101 4.602 1.00 91.12 103 ALA A O 1
ATOM 826 N N . THR A 1 104 ? 0.416 9.177 6.501 1.00 91.56 104 THR A N 1
ATOM 827 C CA . THR A 1 104 ? 1.235 10.218 5.862 1.00 91.56 104 THR A CA 1
ATOM 828 C C . THR A 1 104 ? 2.465 9.620 5.190 1.00 91.56 104 THR A C 1
ATOM 830 O O . THR A 1 104 ? 2.753 9.967 4.048 1.00 91.56 104 THR A O 1
ATOM 833 N N . GLN A 1 105 ? 3.167 8.695 5.849 1.00 91.94 105 GLN A N 1
ATOM 834 C CA . GLN A 1 105 ? 4.341 8.041 5.274 1.00 91.94 105 GLN A CA 1
ATOM 835 C C . GLN A 1 105 ? 3.973 7.208 4.040 1.00 91.94 105 GLN A C 1
ATOM 837 O O . GLN A 1 105 ? 4.633 7.310 3.005 1.00 91.94 105 GLN A O 1
ATOM 842 N N . SER A 1 106 ? 2.898 6.418 4.116 1.00 92.25 106 SER A N 1
ATOM 843 C CA . SER A 1 106 ? 2.405 5.643 2.974 1.00 92.25 106 SER A CA 1
ATOM 844 C C . SER A 1 106 ? 1.991 6.551 1.816 1.00 92.25 106 SER A C 1
ATOM 846 O O . SER A 1 106 ? 2.302 6.254 0.662 1.00 92.25 106 SER A O 1
ATOM 848 N N . LEU A 1 107 ? 1.330 7.676 2.114 1.00 92.62 107 LEU A N 1
ATOM 849 C CA . LEU A 1 107 ? 0.943 8.668 1.114 1.00 92.62 107 LEU A CA 1
ATOM 850 C C . LEU A 1 107 ? 2.163 9.337 0.479 1.00 92.62 107 LEU A C 1
ATOM 852 O O . LEU A 1 107 ? 2.207 9.490 -0.737 1.00 92.62 107 LEU A O 1
ATOM 856 N N . HIS A 1 108 ? 3.164 9.705 1.278 1.00 92.44 108 HIS A N 1
ATOM 857 C CA . HIS A 1 108 ? 4.409 10.281 0.788 1.00 92.44 108 HIS A CA 1
ATOM 858 C C . HIS A 1 108 ? 5.099 9.332 -0.192 1.00 92.44 108 HIS A C 1
ATOM 860 O O . HIS A 1 108 ? 5.397 9.732 -1.313 1.00 92.44 108 HIS A O 1
ATOM 866 N N . ASN A 1 109 ? 5.288 8.065 0.187 1.00 90.62 109 ASN A N 1
ATOM 867 C CA . ASN A 1 109 ? 5.904 7.074 -0.692 1.00 90.62 109 ASN A CA 1
ATOM 868 C C . ASN A 1 109 ? 5.110 6.910 -1.998 1.00 90.62 109 ASN A C 1
ATOM 870 O O . ASN A 1 109 ? 5.696 6.872 -3.079 1.00 90.62 109 ASN A O 1
ATOM 874 N N . LEU A 1 110 ? 3.776 6.853 -1.900 1.00 91.31 110 LEU A N 1
ATOM 875 C CA . LEU A 1 110 ? 2.881 6.755 -3.051 1.00 91.31 110 LEU A CA 1
ATOM 876 C C . LEU A 1 110 ? 3.054 7.932 -4.015 1.00 91.31 110 LEU A C 1
ATOM 878 O O . LEU A 1 110 ? 3.231 7.727 -5.215 1.00 91.31 110 LEU A O 1
ATOM 882 N N . LEU A 1 111 ? 2.999 9.159 -3.496 1.00 89.88 111 LEU A N 1
ATOM 883 C CA . LEU A 1 111 ? 3.127 10.374 -4.296 1.00 89.88 111 LEU A CA 1
ATOM 884 C C . LEU A 1 111 ? 4.518 10.476 -4.922 1.00 89.88 111 LEU A C 1
ATOM 886 O O . LEU A 1 111 ? 4.630 10.751 -6.114 1.00 89.88 111 LEU A O 1
ATOM 890 N N . THR A 1 112 ? 5.562 10.173 -4.154 1.00 87.56 112 THR A N 1
ATOM 891 C CA . THR A 1 112 ? 6.941 10.121 -4.640 1.00 87.56 112 THR A CA 1
ATOM 892 C C . THR A 1 112 ? 7.077 9.132 -5.801 1.00 87.56 112 THR A C 1
ATOM 894 O O . THR A 1 112 ? 7.612 9.498 -6.843 1.00 87.56 112 THR A O 1
ATOM 897 N N . ALA A 1 113 ? 6.515 7.924 -5.695 1.00 85.88 113 ALA A N 1
ATOM 898 C CA . ALA A 1 113 ? 6.532 6.941 -6.784 1.00 85.88 113 ALA A CA 1
ATOM 899 C C . ALA A 1 113 ? 5.733 7.394 -8.022 1.00 85.88 113 ALA A C 1
ATOM 901 O O . ALA A 1 113 ? 6.120 7.107 -9.155 1.00 85.88 113 ALA A O 1
ATOM 902 N N . CYS A 1 114 ? 4.634 8.129 -7.830 1.00 85.12 114 CYS A N 1
ATOM 903 C CA . CYS A 1 114 ? 3.846 8.678 -8.937 1.00 85.12 114 CYS A CA 1
ATOM 904 C C . CYS A 1 114 ? 4.568 9.794 -9.701 1.00 85.12 114 CYS A C 1
ATOM 906 O O . CYS A 1 114 ? 4.332 9.947 -10.902 1.00 85.12 114 CYS A O 1
ATOM 908 N N . LEU A 1 115 ? 5.400 10.575 -9.005 1.00 79.56 115 LEU A N 1
ATOM 909 C CA . LEU A 1 115 ? 6.137 11.716 -9.550 1.00 79.56 115 LEU A CA 1
ATOM 910 C C . LEU A 1 115 ? 7.487 11.313 -10.156 1.00 79.56 115 LEU A C 1
ATOM 912 O O . LEU A 1 115 ? 7.856 11.836 -11.200 1.00 79.56 115 LEU A O 1
ATOM 916 N N . LEU A 1 116 ? 8.204 10.376 -9.530 1.00 70.38 116 LEU A N 1
ATOM 917 C CA . LEU A 1 116 ? 9.536 9.919 -9.953 1.00 70.38 116 LEU A CA 1
ATOM 918 C C . LEU A 1 116 ? 9.499 8.793 -10.997 1.00 70.38 116 LEU A C 1
ATOM 920 O O . LEU A 1 116 ? 10.503 8.126 -11.223 1.00 70.38 116 LEU A O 1
ATOM 924 N N . SER A 1 117 ? 8.350 8.525 -11.617 1.00 61.56 117 SER A N 1
ATOM 925 C CA . SER A 1 117 ? 8.246 7.451 -12.602 1.00 61.56 117 SER A CA 1
ATOM 926 C C . SER A 1 117 ? 9.056 7.802 -13.857 1.00 61.56 117 SER A C 1
ATOM 928 O O . SER A 1 117 ? 8.563 8.490 -14.745 1.00 61.56 117 SER A O 1
ATOM 930 N N . GLU A 1 118 ? 10.289 7.295 -13.949 1.00 54.78 118 GLU A N 1
ATOM 931 C CA . GLU A 1 118 ? 11.271 7.612 -15.007 1.00 54.78 118 GLU A CA 1
ATOM 932 C C . GLU A 1 118 ? 10.827 7.247 -16.442 1.00 54.78 118 GLU A C 1
ATOM 934 O O . GLU A 1 118 ? 11.520 7.532 -17.412 1.00 54.78 118 GLU A O 1
ATOM 939 N N . SER A 1 119 ? 9.650 6.634 -16.607 1.00 54.34 119 SER A N 1
ATOM 940 C CA . SER A 1 119 ? 9.136 6.103 -17.878 1.00 54.34 119 SER A CA 1
ATOM 941 C C . SER A 1 119 ? 7.943 6.877 -18.462 1.00 54.34 119 SER A C 1
ATOM 943 O O . SER A 1 119 ? 7.249 6.370 -19.349 1.00 54.34 119 SER A O 1
ATOM 945 N N . GLY A 1 120 ? 7.647 8.094 -17.993 1.00 55.66 120 GLY A N 1
ATOM 946 C CA . GLY A 1 120 ? 6.667 8.969 -18.649 1.00 55.66 120 GLY A CA 1
ATOM 947 C C . GLY A 1 120 ? 6.146 10.116 -17.779 1.00 55.66 120 GLY A C 1
ATOM 948 O O . GLY A 1 120 ? 6.697 10.369 -16.714 1.00 55.66 120 GLY A O 1
ATOM 949 N N . PRO A 1 121 ? 5.076 10.815 -18.210 1.00 59.00 121 PRO A N 1
ATOM 950 C CA . PRO A 1 121 ? 4.497 11.911 -17.434 1.00 59.00 121 PRO A CA 1
ATOM 951 C C . PRO A 1 121 ? 4.021 11.430 -16.050 1.00 59.00 121 PRO A C 1
ATOM 953 O O . PRO A 1 121 ? 3.739 10.231 -15.892 1.00 59.00 121 PRO A O 1
ATOM 956 N N . PRO A 1 122 ? 3.910 12.333 -15.057 1.00 65.88 122 PRO A N 1
ATOM 957 C CA . PRO A 1 122 ? 3.403 12.002 -13.729 1.00 65.88 122 PRO A CA 1
ATOM 958 C C . PRO A 1 122 ? 2.135 11.152 -13.814 1.00 65.88 122 PRO A C 1
ATOM 960 O O . PRO A 1 122 ? 1.259 11.403 -14.637 1.00 65.88 122 PRO A O 1
ATOM 963 N N . LEU A 1 123 ? 2.029 10.121 -12.973 1.00 72.88 123 LEU A N 1
ATOM 964 C CA . LEU A 1 123 ? 0.849 9.243 -12.985 1.00 72.88 123 LEU A CA 1
ATOM 965 C C . LEU A 1 123 ? -0.443 9.953 -12.570 1.00 72.88 123 LEU A C 1
ATOM 967 O O . LEU A 1 123 ? -1.536 9.461 -12.854 1.00 72.88 123 LEU A O 1
ATOM 971 N N . LEU A 1 124 ? -0.297 11.078 -11.879 1.00 66.25 124 LEU A N 1
ATOM 972 C CA . LEU A 1 124 ? -1.380 11.944 -11.466 1.00 66.25 124 LEU A CA 1
ATOM 973 C C . LEU A 1 124 ? -1.535 13.043 -12.516 1.00 66.25 124 LEU A C 1
ATOM 975 O O . LEU A 1 124 ? -0.736 13.979 -12.554 1.00 66.25 124 LEU A O 1
ATOM 979 N N . ASP A 1 125 ? -2.574 12.930 -13.341 1.00 62.59 125 ASP A N 1
ATOM 980 C CA . ASP A 1 125 ? -3.061 14.068 -14.113 1.00 62.59 125 ASP A CA 1
ATOM 981 C C . ASP A 1 125 ? -3.747 15.022 -13.134 1.00 62.59 125 ASP A C 1
ATOM 983 O O . ASP A 1 125 ? -4.899 14.834 -12.735 1.00 62.59 125 ASP A O 1
ATOM 987 N N . PHE A 1 126 ? -3.015 16.050 -12.711 1.00 56.78 126 PHE A N 1
ATOM 988 C CA . PHE A 1 126 ? -3.626 17.233 -12.126 1.00 56.78 126 PHE A CA 1
ATOM 989 C C . PHE A 1 126 ? -4.272 17.995 -13.278 1.00 56.78 126 PHE A C 1
ATOM 991 O O . PHE A 1 126 ? -3.681 18.919 -13.832 1.00 56.78 126 PHE A O 1
ATOM 998 N N . GLU A 1 127 ? -5.460 17.562 -13.696 1.00 50.94 127 GLU A N 1
ATOM 999 C CA . GLU A 1 127 ? -6.279 18.357 -14.600 1.00 50.94 127 GLU A CA 1
ATOM 1000 C C . GLU A 1 127 ? -6.492 19.710 -13.911 1.00 50.94 127 GLU A C 1
ATOM 1002 O O . GLU A 1 127 ? -7.191 19.813 -12.898 1.00 50.94 127 GLU A O 1
ATOM 1007 N N . ALA A 1 128 ? -5.789 20.733 -14.400 1.00 47.03 128 ALA A N 1
ATOM 1008 C CA . ALA A 1 128 ? -5.896 22.093 -13.918 1.00 47.03 128 ALA A CA 1
ATOM 1009 C C . ALA A 1 128 ? -7.316 22.568 -14.222 1.00 47.03 128 ALA A C 1
ATOM 1011 O O . ALA A 1 128 ? -7.588 23.122 -15.284 1.00 47.03 128 ALA A O 1
ATOM 1012 N N . ARG A 1 129 ? -8.239 22.340 -13.285 1.00 43.50 129 ARG A N 1
ATOM 1013 C CA . ARG A 1 129 ? -9.531 23.020 -13.262 1.00 43.50 129 ARG A CA 1
ATOM 1014 C C . ARG A 1 129 ? -9.290 24.482 -12.896 1.00 43.50 129 ARG A C 1
ATOM 1016 O O . ARG A 1 129 ? -9.533 24.911 -11.776 1.00 43.50 129 ARG A O 1
ATOM 1023 N N . LEU A 1 130 ? -8.750 25.216 -13.862 1.00 45.06 130 LEU A N 1
ATOM 1024 C CA . LEU A 1 130 ? -8.936 26.647 -14.018 1.00 45.06 130 LEU A CA 1
ATOM 1025 C C . LEU A 1 130 ? -10.246 26.817 -14.794 1.00 45.06 130 LEU A C 1
ATOM 1027 O O . LEU A 1 130 ? -10.255 26.830 -16.023 1.00 45.06 130 LEU A O 1
ATOM 1031 N N . THR A 1 131 ? -11.351 26.886 -14.060 1.00 41.72 131 THR A N 1
ATOM 1032 C CA . THR A 1 131 ? -12.606 27.497 -14.518 1.00 41.72 131 THR A CA 1
ATOM 1033 C C . THR A 1 131 ? -13.034 28.496 -13.472 1.00 41.72 131 THR A C 1
ATOM 1035 O O . THR A 1 131 ? -13.109 28.059 -12.299 1.00 41.72 131 THR A O 1
#

Secondary structure (DSSP, 8-state):
-HHHHHHHHHHHHHHHHHHHHHHH-TTS----HHHHHHHHHHHHHIIIIITT-SSHHHHHHHHHHHHHHTTTS-HHHHHHHHHHHHHHHHHHHTS-HHHHHHHHHHHHHHHHHHH--TTSS-SS-------

pLDDT: mean 82.49, std 12.59, range [41.72, 94.62]

Sequence (131 aa):
MVVLSFLVLAFKCWCQAAWQYIRDFPSDPLLDTDVMSFMNSVFELLLRVWASSRDLKVRLCAVDALGQMVGLITRSQLKAGLPRLIPTILDLYRKDQEIAFLATQSLHNLLTACLLSESGPPLLDFEARLT

Organism: Zingiber officinale (NCBI:txid94328)

Radius of gyration: 14.95 Å; chains: 1; bounding box: 36×42×34 Å

InterPro domains:
  IPR016024 Armadillo-type fold [SSF48371] (15-110)
  IPR045206 Maestro heat-like repeat-containing protein [PTHR23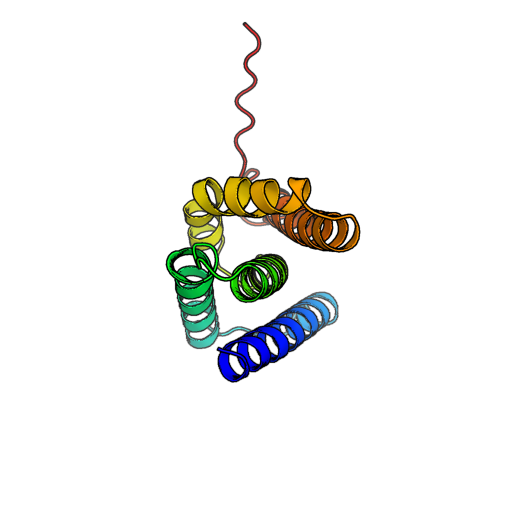120] (9-119)
  IPR056282 MROH2B-like, N-terminal HEAT-repeats domain [PF23221] (7-70)